Protein AF-A0A6V8PGY0-F1 (afdb_monomer)

Solvent-accessible surface area (backbone atoms only — not comparable to full-atom values): 7802 Å² total; per-residue (Å²): 138,87,86,84,76,95,79,80,18,60,85,40,70,75,57,70,67,56,50,54,54,51,29,53,53,49,22,53,57,26,58,79,64,75,50,62,47,85,40,70,41,82,42,66,38,60,91,88,43,64,30,90,61,58,49,76,42,54,68,72,73,50,57,39,81,40,27,103,46,70,44,65,13,62,49,35,51,74,35,41,62,67,65,36,33,52,44,21,45,54,51,44,75,66,51,72,74,76,83,70,77,69,72,93,73,81,91,75,97,64,83,81,72,81,74,83,82,79,80,79,85,80,136

Sequence (123 aa):
MGIGFIGTFTNENPATAAFNSANRLIAWRFHQRNIDPLSVGWIGAAGGTGLRTPRNITRIFGHMDVAAKNCPGYFFYDRLPRLVRLTVASLMGRMRSPIVFAPMGGEGWRRAGYPAYQSGIIW

pLDDT: mean 80.65, std 21.22, range [29.58, 97.75]

Radius of gyration: 18.33 Å; Cα contacts (8 Å, |Δi|>4): 117; chains: 1; bounding box: 43×29×55 Å

Secondary structure (DSSP, 8-state):
-----SS--SSSPPPHHHHHHHHHHHHHHHHTTT--TTSEEEE-SSTT---SS-EEEESS--HHHHSSS-TT-HHHHTTIIIIIIHHHHHHHHHS--------S---------PPP-------

Foldseek 3Di:
DDDADPDAPQPHEDDLVSLVVVLLVLLVVCLVVVHQQQDWDWDQPDDPFQAPGIDIDGPDAFSVVRHVDCPPHPRHRVCCVPSHSVSSNVVNVPDDRPPPPPPPDDDDPDPDPDDDPPDDDDD

Organism: NCBI:txid2754717

Mean predicted aligned error: 10.91 Å

Structure (mmCIF, N/CA/C/O backbone):
data_AF-A0A6V8PGY0-F1
#
_entry.id   AF-A0A6V8PGY0-F1
#
loop_
_atom_site.group_PDB
_atom_site.id
_atom_site.type_symbol
_atom_site.label_atom_id
_atom_site.label_alt_id
_atom_site.label_comp_id
_atom_site.label_asym_id
_atom_site.label_entity_id
_atom_site.label_seq_id
_atom_site.pdbx_PDB_ins_code
_atom_site.Cartn_x
_atom_site.Cartn_y
_atom_site.Cartn_z
_atom_site.occupancy
_atom_site.B_iso_or_equiv
_atom_site.auth_seq_id
_atom_site.auth_comp_id
_atom_site.auth_asym_id
_atom_site.auth_atom_id
_atom_site.pdbx_PDB_model_num
ATOM 1 N N . MET A 1 1 ? 1.748 7.423 -5.815 1.00 87.94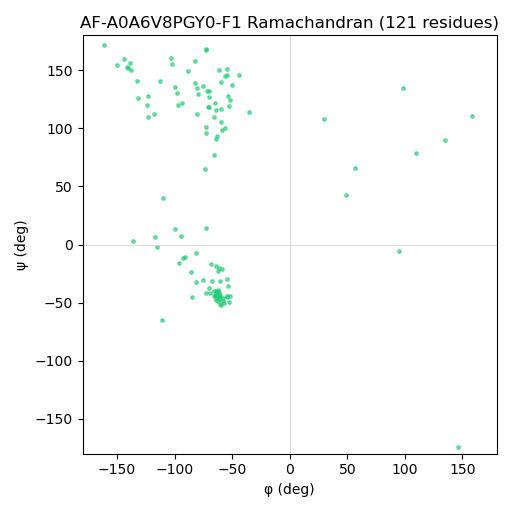 1 MET A N 1
ATOM 2 C CA . MET A 1 1 ? 0.593 7.916 -5.027 1.00 87.94 1 MET A CA 1
ATOM 3 C C . MET A 1 1 ? 0.930 7.745 -3.556 1.00 87.94 1 MET A C 1
ATOM 5 O O . MET A 1 1 ? 1.621 6.782 -3.250 1.00 87.94 1 MET A 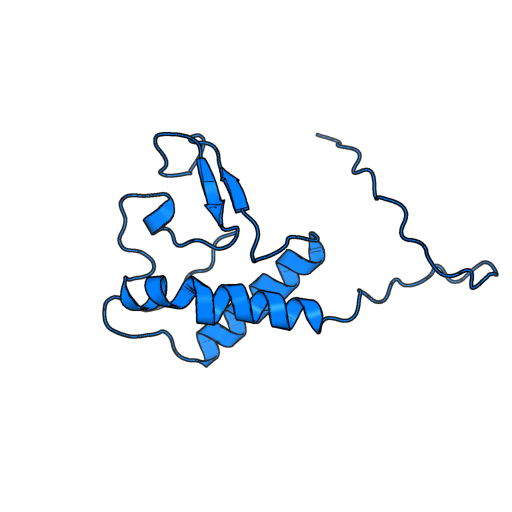O 1
ATOM 9 N N . GLY A 1 2 ? 0.483 8.647 -2.684 1.00 91.50 2 GLY A N 1
ATOM 10 C CA . GLY A 1 2 ? 0.639 8.513 -1.233 1.00 91.50 2 GLY A CA 1
ATOM 11 C C . GLY A 1 2 ? -0.720 8.317 -0.567 1.00 91.50 2 GLY A C 1
ATOM 12 O O . GLY A 1 2 ? -1.692 8.939 -0.987 1.00 91.50 2 GLY A O 1
ATOM 13 N N . ILE A 1 3 ? -0.785 7.450 0.443 1.00 94.62 3 ILE A N 1
ATOM 14 C CA . ILE A 1 3 ? -1.965 7.266 1.295 1.00 94.62 3 ILE A CA 1
ATOM 15 C C . ILE A 1 3 ? -1.515 7.490 2.733 1.00 94.62 3 ILE A C 1
ATOM 17 O O . ILE A 1 3 ? -0.623 6.795 3.217 1.00 94.62 3 ILE A O 1
ATOM 21 N N . GLY A 1 4 ? -2.117 8.476 3.394 1.00 94.00 4 GLY A N 1
ATOM 22 C CA . GLY A 1 4 ? -1.908 8.751 4.810 1.00 94.00 4 GLY A CA 1
ATOM 23 C C . GLY A 1 4 ? -3.043 8.164 5.638 1.00 94.00 4 GLY A C 1
ATOM 24 O O . GLY A 1 4 ? -4.210 8.309 5.283 1.00 94.00 4 GLY A O 1
ATOM 25 N N . PHE A 1 5 ? -2.695 7.517 6.744 1.00 95.06 5 PHE A N 1
ATOM 26 C CA . PHE A 1 5 ? -3.649 7.133 7.776 1.00 95.06 5 PHE A CA 1
ATOM 27 C C . PHE A 1 5 ? -3.581 8.191 8.876 1.00 95.06 5 PHE A C 1
ATOM 29 O O . PHE A 1 5 ? -2.489 8.543 9.319 1.00 95.06 5 PHE A O 1
ATOM 36 N N . ILE A 1 6 ? -4.731 8.719 9.292 1.00 94.94 6 ILE A N 1
ATOM 37 C CA . ILE A 1 6 ? -4.794 9.736 10.345 1.00 94.94 6 ILE A CA 1
ATOM 38 C C . ILE A 1 6 ? -4.686 9.036 11.703 1.00 94.94 6 ILE A C 1
ATOM 40 O O . ILE A 1 6 ? -5.579 8.274 12.069 1.00 94.94 6 ILE A O 1
ATOM 44 N N . GLY A 1 7 ? -3.580 9.265 12.412 1.00 93.94 7 GLY A N 1
ATOM 45 C CA . GLY A 1 7 ? -3.280 8.663 13.714 1.00 93.94 7 GLY A CA 1
ATOM 46 C C . GLY A 1 7 ? -1.784 8.403 13.918 1.00 93.94 7 GLY A C 1
ATOM 47 O O . GLY A 1 7 ? -0.962 8.762 13.072 1.00 93.94 7 GLY A O 1
ATOM 48 N N . THR A 1 8 ? -1.448 7.754 15.035 1.00 94.81 8 THR A N 1
ATOM 49 C CA . THR A 1 8 ? -0.078 7.358 15.399 1.00 94.81 8 THR A CA 1
ATOM 50 C C . THR A 1 8 ? -0.031 5.850 15.616 1.00 94.81 8 THR A C 1
ATOM 52 O O . THR A 1 8 ? -0.547 5.352 16.605 1.00 94.81 8 THR A O 1
ATOM 55 N N . PHE A 1 9 ? 0.617 5.113 14.714 1.00 95.44 9 PHE A N 1
ATOM 56 C CA . PHE A 1 9 ? 0.577 3.641 14.699 1.00 95.44 9 PHE A CA 1
ATOM 57 C C . PHE A 1 9 ? 1.911 3.006 15.101 1.00 95.44 9 PHE A C 1
ATOM 59 O O . PHE A 1 9 ? 2.391 2.045 14.496 1.00 95.44 9 PHE A O 1
ATOM 66 N N . THR A 1 10 ? 2.570 3.594 16.099 1.00 93.06 10 THR A N 1
ATOM 67 C CA . THR A 1 10 ? 3.842 3.083 16.627 1.00 93.06 10 THR A CA 1
ATOM 68 C C . THR A 1 10 ? 3.650 1.846 17.498 1.00 93.06 10 THR A C 1
ATOM 70 O O . THR A 1 10 ? 4.532 0.995 17.521 1.00 93.06 10 THR A O 1
ATOM 73 N N . ASN A 1 11 ? 2.506 1.730 18.173 1.00 94.50 11 ASN A N 1
ATOM 74 C CA . ASN A 1 11 ? 2.169 0.659 19.115 1.00 94.50 11 ASN A CA 1
ATOM 75 C C . ASN A 1 11 ? 0.740 0.107 18.939 1.00 94.50 11 ASN A C 1
ATOM 77 O O . ASN A 1 11 ? 0.327 -0.765 19.698 1.00 94.50 11 ASN A O 1
ATOM 81 N N . GLU A 1 12 ? -0.006 0.582 17.943 1.00 93.19 12 GLU A N 1
ATOM 82 C CA . GLU A 1 12 ? -1.361 0.122 17.642 1.00 93.19 12 GLU A CA 1
ATOM 83 C C . GLU A 1 12 ? -1.630 0.111 16.136 1.00 93.19 12 GLU A C 1
ATOM 85 O O . GLU A 1 12 ? -0.933 0.757 15.352 1.00 93.19 12 GLU A O 1
ATOM 90 N N . ASN A 1 13 ? -2.634 -0.660 15.718 1.00 89.94 13 ASN A N 1
ATOM 91 C CA . ASN A 1 13 ? -3.042 -0.727 14.320 1.00 89.94 13 ASN A CA 1
ATOM 92 C C . ASN A 1 13 ? -4.089 0.345 14.008 1.00 89.94 13 ASN A C 1
ATOM 94 O O . ASN A 1 13 ? -4.955 0.610 14.844 1.00 89.94 13 ASN A O 1
ATOM 98 N N . PRO A 1 14 ? -4.122 0.853 12.764 1.00 93.50 14 PRO A N 1
ATOM 99 C CA . PRO A 1 14 ? -5.297 1.543 12.267 1.00 93.50 14 PRO A CA 1
ATOM 100 C C . PRO A 1 14 ? -6.557 0.684 12.395 1.00 93.50 14 PRO A C 1
ATOM 102 O O . PRO A 1 14 ? -6.509 -0.545 12.285 1.00 93.50 14 PRO A O 1
ATOM 105 N N . ALA A 1 15 ? -7.706 1.341 12.543 1.00 95.38 15 ALA A N 1
ATOM 106 C CA . ALA A 1 15 ? -8.996 0.665 12.530 1.00 95.38 15 ALA A CA 1
ATOM 107 C C . ALA A 1 15 ? -9.175 -0.185 11.257 1.00 95.38 15 ALA A C 1
ATOM 109 O O . ALA A 1 15 ? -8.782 0.214 10.157 1.00 95.38 15 ALA A O 1
ATOM 110 N N . THR A 1 16 ? -9.859 -1.326 11.376 1.00 95.12 16 THR A N 1
ATOM 111 C 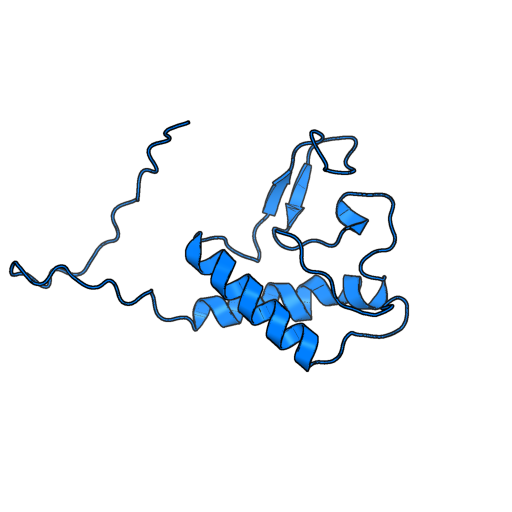CA . THR A 1 16 ? -10.149 -2.228 10.245 1.00 95.12 16 THR A CA 1
ATOM 112 C C . THR A 1 16 ? -10.823 -1.502 9.075 1.00 95.12 16 THR A C 1
ATOM 114 O O . THR A 1 16 ? -10.530 -1.781 7.913 1.00 95.12 16 THR A O 1
ATOM 117 N N . ALA A 1 17 ? -11.688 -0.524 9.363 1.00 96.25 17 ALA A N 1
ATOM 118 C CA . ALA A 1 17 ? -12.320 0.306 8.341 1.00 96.25 17 ALA A CA 1
ATOM 119 C C . ALA A 1 17 ? -11.300 1.126 7.527 1.00 96.25 17 ALA A C 1
ATOM 121 O O . ALA A 1 17 ? -11.434 1.217 6.307 1.00 96.25 17 ALA A O 1
ATOM 122 N N . ALA A 1 18 ? -10.251 1.657 8.166 1.00 96.06 18 ALA A N 1
ATOM 123 C CA . ALA A 1 18 ? -9.196 2.403 7.485 1.00 96.06 18 ALA A CA 1
ATOM 124 C C . ALA A 1 18 ? -8.397 1.497 6.535 1.00 96.06 18 ALA A C 1
ATOM 126 O O . ALA A 1 18 ? -8.195 1.851 5.373 1.00 96.06 18 ALA A O 1
ATOM 127 N N . PHE A 1 19 ? -8.029 0.290 6.986 1.00 95.19 19 PHE A N 1
ATOM 128 C CA . PHE A 1 19 ? -7.398 -0.715 6.123 1.00 95.19 19 PHE A CA 1
ATOM 129 C C . PHE A 1 19 ? -8.275 -1.064 4.921 1.00 95.19 19 PHE A C 1
ATOM 131 O O . PHE A 1 19 ? -7.804 -1.050 3.787 1.00 95.19 19 PHE A O 1
ATOM 138 N N . ASN A 1 20 ? -9.558 -1.345 5.149 1.00 96.31 20 ASN A N 1
ATOM 139 C CA . ASN A 1 20 ? -10.479 -1.731 4.083 1.00 96.31 20 ASN A CA 1
ATOM 140 C C . ASN A 1 20 ? -10.635 -0.633 3.025 1.00 96.31 20 ASN A C 1
ATOM 142 O O . ASN A 1 20 ? -10.593 -0.926 1.828 1.00 96.31 20 ASN A O 1
ATOM 146 N N . SER A 1 21 ? -10.779 0.623 3.449 1.00 97.31 21 SER A N 1
ATOM 147 C CA . SER A 1 21 ? -10.873 1.769 2.542 1.00 97.31 21 SER A CA 1
ATOM 148 C C . SER A 1 21 ? -9.588 1.961 1.737 1.00 97.31 21 SER A C 1
ATOM 150 O O . SER A 1 21 ? -9.645 2.065 0.510 1.00 97.31 21 SER A O 1
ATOM 152 N N . ALA A 1 22 ? -8.425 1.923 2.397 1.00 97.25 22 ALA A N 1
ATOM 153 C CA . ALA A 1 22 ? -7.134 2.034 1.725 1.00 97.25 22 ALA A CA 1
ATOM 154 C C . ALA A 1 22 ? -6.919 0.896 0.716 1.00 97.25 22 ALA A C 1
ATOM 156 O O . ALA A 1 22 ? -6.574 1.148 -0.435 1.00 97.25 22 ALA A O 1
ATOM 157 N N . ASN A 1 23 ? -7.198 -0.350 1.102 1.00 97.75 23 ASN A N 1
ATOM 158 C CA . ASN A 1 23 ? -7.023 -1.520 0.243 1.00 97.75 23 ASN A CA 1
ATOM 159 C C . ASN A 1 23 ? -7.898 -1.456 -1.013 1.00 97.75 23 ASN A C 1
ATOM 161 O O . ASN A 1 23 ? -7.424 -1.776 -2.101 1.00 97.75 23 ASN A O 1
ATOM 165 N N . ARG A 1 24 ? -9.153 -1.008 -0.890 1.00 97.38 24 ARG A N 1
ATOM 166 C CA . ARG A 1 24 ? -10.048 -0.809 -2.042 1.00 97.38 24 ARG A CA 1
ATOM 167 C C . ARG A 1 24 ? -9.526 0.274 -2.984 1.00 97.38 24 ARG A C 1
ATOM 169 O O . ARG A 1 24 ? -9.522 0.064 -4.195 1.00 97.38 24 ARG A O 1
ATOM 176 N N . LEU A 1 25 ? -9.045 1.393 -2.440 1.00 97.06 25 LEU A N 1
ATOM 177 C CA . LEU A 1 25 ? -8.483 2.489 -3.232 1.00 97.06 25 LEU A CA 1
ATOM 178 C C . LEU A 1 25 ? -7.210 2.061 -3.979 1.00 97.06 25 LEU A C 1
ATOM 180 O O . LEU A 1 25 ? -7.076 2.321 -5.176 1.00 97.06 25 LEU A O 1
ATOM 184 N N . ILE A 1 26 ? -6.295 1.372 -3.289 1.00 97.62 26 ILE A N 1
ATOM 185 C CA . ILE A 1 26 ? -5.063 0.847 -3.889 1.00 97.62 26 ILE A CA 1
ATOM 186 C C . ILE A 1 26 ? -5.410 -0.165 -4.978 1.00 97.62 26 ILE A C 1
ATOM 188 O O . ILE A 1 26 ? -4.905 -0.039 -6.091 1.00 97.62 26 ILE A O 1
ATOM 192 N N . ALA A 1 27 ? -6.294 -1.126 -4.688 1.00 97.31 27 ALA A N 1
ATOM 193 C CA . ALA A 1 27 ? -6.706 -2.145 -5.647 1.00 97.31 27 ALA A CA 1
ATOM 194 C C . ALA A 1 27 ? -7.285 -1.510 -6.912 1.00 97.31 27 ALA A C 1
ATOM 196 O O . ALA A 1 27 ? -6.813 -1.819 -8.004 1.00 97.31 27 ALA A O 1
ATOM 197 N N . TRP A 1 28 ? -8.230 -0.572 -6.777 1.00 95.44 28 TRP A N 1
ATOM 198 C CA . TRP A 1 28 ? -8.790 0.164 -7.913 1.00 95.44 28 TRP A CA 1
ATOM 199 C C . TRP A 1 28 ? -7.692 0.806 -8.767 1.00 95.44 28 TRP A C 1
ATOM 201 O O . TRP A 1 28 ? -7.652 0.609 -9.984 1.00 95.44 28 TRP A O 1
ATOM 211 N N . ARG A 1 29 ? -6.752 1.523 -8.140 1.00 95.31 29 ARG A N 1
ATOM 212 C CA . ARG A 1 29 ? -5.703 2.229 -8.878 1.00 95.31 29 ARG A CA 1
ATOM 213 C C . ARG A 1 29 ? -4.686 1.287 -9.523 1.00 95.31 29 ARG A C 1
ATOM 215 O O . ARG A 1 29 ? -4.217 1.570 -10.624 1.00 95.31 29 ARG A O 1
ATOM 222 N N . PHE A 1 30 ? -4.336 0.193 -8.854 1.00 95.75 30 PHE A N 1
ATOM 223 C CA . PHE A 1 30 ? -3.409 -0.812 -9.375 1.00 95.75 30 PHE A CA 1
ATOM 224 C C . PHE A 1 30 ? -4.041 -1.571 -10.542 1.00 95.75 30 PHE A C 1
ATOM 226 O O . PHE A 1 30 ? -3.398 -1.731 -11.576 1.00 95.75 30 PHE A O 1
ATOM 233 N N . HIS A 1 31 ? -5.321 -1.933 -10.431 1.00 94.12 31 HIS A N 1
ATOM 234 C CA . HIS A 1 31 ? -6.085 -2.563 -11.505 1.00 94.12 31 HIS A CA 1
ATOM 235 C C . HIS A 1 31 ? -6.184 -1.672 -12.750 1.00 94.12 31 HIS A C 1
ATOM 237 O O . HIS A 1 31 ? -5.914 -2.139 -13.851 1.00 94.12 31 HIS A O 1
ATOM 243 N N . GLN A 1 32 ? -6.437 -0.366 -12.594 1.00 93.31 32 GLN A N 1
ATOM 244 C CA . GLN A 1 32 ? -6.426 0.592 -13.716 1.00 93.31 32 GLN A CA 1
ATOM 245 C C . GLN A 1 32 ? -5.091 0.671 -14.477 1.00 93.31 32 GLN A C 1
ATOM 247 O O . GLN A 1 32 ? -5.045 1.195 -15.590 1.00 93.31 32 GLN A O 1
ATOM 252 N N . ARG A 1 33 ? -3.990 0.243 -13.856 1.00 92.94 33 ARG A N 1
ATOM 253 C CA . ARG A 1 33 ? -2.632 0.322 -14.408 1.00 92.94 33 ARG A CA 1
ATOM 254 C C . ARG A 1 33 ? -2.001 -1.053 -14.625 1.00 92.94 33 ARG A C 1
ATOM 256 O O . ARG A 1 33 ? -0.824 -1.109 -14.960 1.00 92.94 33 ARG A O 1
ATOM 263 N N . ASN A 1 34 ? -2.762 -2.130 -14.424 1.00 92.44 34 ASN A N 1
ATOM 264 C CA . ASN A 1 34 ? -2.279 -3.508 -14.466 1.00 92.44 34 ASN A CA 1
ATOM 265 C C . ASN A 1 34 ? -0.997 -3.731 -13.628 1.00 92.44 34 ASN A C 1
ATOM 267 O O . ASN A 1 34 ? -0.040 -4.358 -14.076 1.00 92.44 34 ASN A O 1
ATOM 271 N N . ILE A 1 35 ? -0.946 -3.153 -12.422 1.00 94.56 35 ILE A N 1
ATOM 272 C CA . ILE A 1 35 ? 0.200 -3.279 -11.510 1.00 94.56 35 ILE A CA 1
ATOM 273 C C . ILE A 1 35 ? -0.042 -4.448 -10.558 1.00 94.56 35 ILE A C 1
ATOM 275 O O . ILE A 1 35 ? -0.991 -4.411 -9.780 1.00 94.56 35 ILE A O 1
ATOM 279 N N . ASP A 1 36 ? 0.858 -5.431 -10.549 1.00 95.25 36 ASP A N 1
ATOM 280 C CA . ASP A 1 36 ? 0.857 -6.490 -9.537 1.00 95.25 36 ASP A CA 1
ATOM 281 C C . ASP A 1 36 ? 1.298 -5.924 -8.166 1.00 95.25 36 ASP A C 1
ATOM 283 O O . ASP A 1 36 ? 2.435 -5.449 -8.037 1.00 95.25 36 ASP A O 1
ATOM 287 N N . PRO A 1 37 ? 0.438 -5.966 -7.128 1.00 95.94 37 PRO A N 1
ATOM 288 C CA . PRO A 1 37 ? 0.757 -5.467 -5.791 1.00 95.94 37 PRO A CA 1
ATOM 289 C C . PRO A 1 37 ? 1.823 -6.275 -5.041 1.00 95.94 37 PRO A C 1
ATOM 291 O O . PRO A 1 37 ? 2.372 -5.766 -4.060 1.00 95.94 37 PRO A O 1
ATOM 294 N N . LEU A 1 38 ? 2.118 -7.501 -5.478 1.00 96.75 38 LEU A N 1
ATOM 295 C CA . LEU A 1 38 ? 3.148 -8.364 -4.896 1.00 96.75 38 LEU A CA 1
ATOM 296 C C . LEU A 1 38 ? 4.503 -8.217 -5.598 1.00 96.75 38 LEU A C 1
ATOM 298 O O . LEU A 1 38 ? 5.520 -8.662 -5.069 1.00 96.75 38 LEU A O 1
ATOM 302 N N . SER A 1 39 ? 4.530 -7.552 -6.754 1.00 96.25 39 SER A N 1
ATOM 303 C CA . SER A 1 39 ? 5.757 -7.307 -7.501 1.00 96.25 39 SER A CA 1
ATOM 304 C C . SER A 1 39 ? 6.663 -6.260 -6.842 1.00 96.25 39 SER A C 1
ATOM 306 O O . SER A 1 39 ? 6.281 -5.495 -5.943 1.00 96.25 39 SER A O 1
ATOM 308 N N . VAL A 1 40 ? 7.892 -6.195 -7.351 1.00 95.50 40 VAL A N 1
ATOM 309 C CA . VAL A 1 40 ? 8.841 -5.115 -7.077 1.00 95.50 40 VAL A CA 1
ATOM 310 C C . VAL A 1 40 ? 8.919 -4.151 -8.262 1.00 95.50 40 VAL A C 1
ATOM 312 O O . VAL A 1 40 ? 8.489 -4.439 -9.382 1.00 95.50 40 VAL A O 1
ATOM 315 N N . GLY A 1 41 ? 9.404 -2.945 -8.010 1.00 91.69 41 GLY A N 1
ATOM 316 C CA . GLY A 1 41 ? 9.673 -1.938 -9.024 1.00 91.69 41 GLY A CA 1
ATOM 317 C C . GLY A 1 41 ? 10.946 -1.178 -8.700 1.00 91.69 41 GLY A C 1
ATOM 318 O O . GLY A 1 41 ? 11.327 -1.054 -7.535 1.00 91.69 41 GLY A O 1
ATOM 319 N N . TRP A 1 42 ? 11.582 -0.666 -9.747 1.00 90.56 42 TRP A N 1
ATOM 320 C CA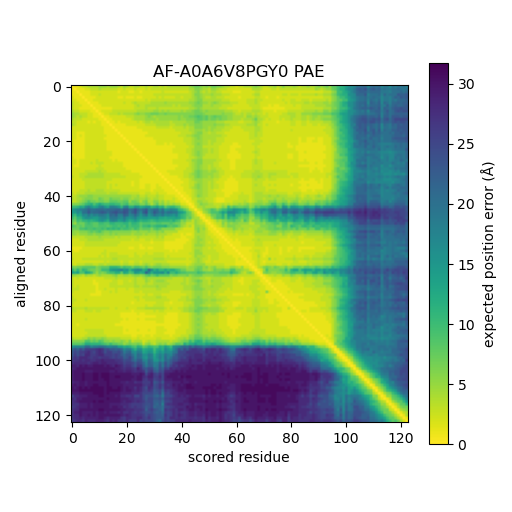 . TRP A 1 42 ? 12.725 0.222 -9.619 1.00 90.56 42 TRP A CA 1
ATOM 321 C C . TRP A 1 42 ? 12.276 1.593 -9.115 1.00 90.56 42 TRP A C 1
ATOM 323 O O . TRP A 1 42 ? 11.322 2.170 -9.642 1.00 90.56 42 TRP A O 1
ATOM 333 N N . ILE A 1 43 ? 12.970 2.121 -8.110 1.00 86.88 43 ILE A N 1
ATOM 334 C CA . ILE A 1 43 ? 12.807 3.493 -7.636 1.00 86.88 43 ILE A CA 1
ATOM 335 C C . ILE A 1 43 ? 14.157 4.214 -7.711 1.00 86.88 43 ILE A C 1
ATOM 337 O O . ILE A 1 43 ? 15.178 3.711 -7.237 1.00 86.88 43 ILE A O 1
ATOM 341 N N . GLY A 1 44 ? 14.164 5.379 -8.362 1.00 84.94 44 GLY A N 1
ATOM 342 C CA . GLY A 1 44 ? 15.342 6.241 -8.461 1.00 84.94 44 GLY A CA 1
ATOM 343 C C . GLY A 1 44 ? 15.655 6.952 -7.142 1.00 84.94 44 GLY A C 1
ATOM 344 O O . GLY A 1 44 ? 14.828 6.976 -6.238 1.00 84.94 44 GLY A O 1
ATOM 345 N N . ALA A 1 45 ? 16.842 7.555 -7.054 1.00 78.06 45 ALA A N 1
ATOM 346 C CA . ALA A 1 45 ? 17.266 8.392 -5.922 1.00 78.06 45 ALA A CA 1
ATOM 347 C C . ALA A 1 45 ? 17.006 9.899 -6.137 1.00 78.06 45 ALA A C 1
ATOM 349 O O . ALA A 1 45 ? 17.472 10.731 -5.364 1.00 78.06 45 A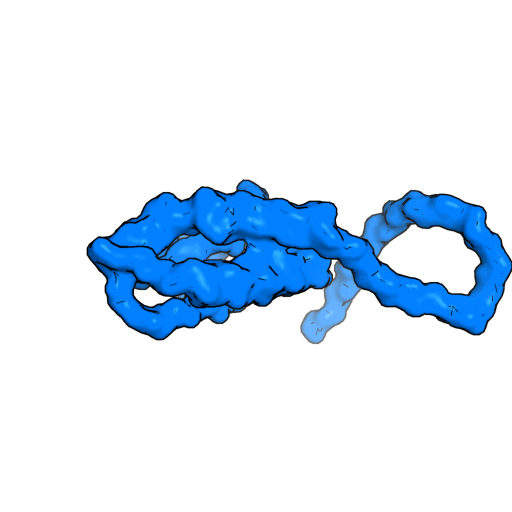LA A O 1
ATOM 350 N N . ALA A 1 46 ? 16.304 10.273 -7.209 1.00 63.69 46 ALA A N 1
ATOM 351 C CA . ALA A 1 46 ? 16.082 11.665 -7.593 1.00 63.69 46 ALA A CA 1
ATOM 352 C C . ALA A 1 46 ? 14.677 12.162 -7.209 1.00 63.69 46 ALA A C 1
ATOM 354 O O . ALA A 1 46 ? 13.733 11.381 -7.115 1.00 63.69 46 ALA A O 1
ATOM 355 N N . GLY A 1 47 ? 14.539 13.485 -7.046 1.00 53.22 47 GLY A N 1
ATOM 356 C CA . GLY A 1 47 ? 13.259 14.204 -7.108 1.00 53.22 47 GLY A CA 1
ATOM 357 C C . GLY A 1 47 ? 12.171 13.724 -6.142 1.00 53.22 47 GLY A C 1
ATOM 358 O O . GLY A 1 47 ? 11.132 13.239 -6.577 1.00 53.22 47 GLY A O 1
ATOM 359 N N . GLY A 1 48 ? 12.383 13.883 -4.831 1.00 63.19 48 GLY A N 1
ATOM 360 C CA . GLY A 1 48 ? 11.342 13.667 -3.810 1.00 63.19 48 GLY A CA 1
ATOM 361 C C . GLY A 1 48 ? 11.318 12.275 -3.170 1.00 63.19 48 GLY A C 1
ATOM 362 O O . GLY A 1 48 ? 10.596 12.065 -2.198 1.00 63.19 48 GLY A O 1
ATOM 363 N N . THR A 1 49 ? 12.139 11.336 -3.643 1.00 67.19 49 THR A N 1
ATOM 364 C CA . THR A 1 49 ? 12.455 10.109 -2.899 1.00 67.19 49 THR A CA 1
ATOM 365 C C . THR A 1 49 ? 13.516 10.434 -1.846 1.00 67.19 49 THR A C 1
ATOM 367 O O . THR A 1 49 ? 14.554 10.984 -2.199 1.00 67.19 49 THR A O 1
ATOM 370 N N . GLY A 1 50 ? 13.334 10.073 -0.573 1.00 72.69 50 GLY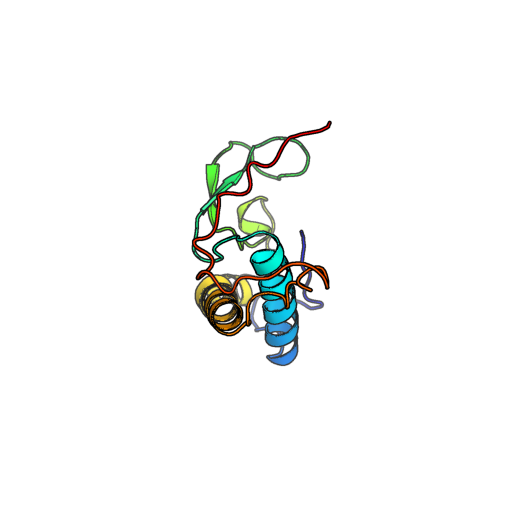 A N 1
ATOM 371 C CA . GLY A 1 50 ? 14.382 10.243 0.455 1.00 72.69 50 GLY A CA 1
ATOM 372 C C . GLY A 1 50 ? 15.562 9.259 0.322 1.00 72.69 50 GLY A C 1
ATOM 373 O O . GLY A 1 50 ? 16.330 9.075 1.270 1.00 72.69 50 GLY A O 1
ATOM 374 N N . LEU A 1 51 ? 15.672 8.584 -0.826 1.00 83.00 51 LEU A N 1
ATOM 375 C CA . LEU A 1 51 ? 16.668 7.567 -1.123 1.00 83.00 51 LEU A CA 1
ATOM 376 C C . LEU A 1 51 ? 17.990 8.216 -1.524 1.00 83.00 51 LEU A C 1
ATOM 378 O O . LEU A 1 51 ? 18.022 9.104 -2.367 1.00 83.00 51 LEU A O 1
ATOM 382 N N . ARG A 1 52 ? 19.095 7.715 -0.961 1.00 81.06 52 ARG A N 1
ATOM 383 C CA . ARG A 1 52 ? 20.457 8.100 -1.375 1.00 81.06 52 ARG A CA 1
ATOM 384 C C . ARG A 1 52 ? 20.916 7.354 -2.624 1.00 81.06 52 ARG A C 1
ATOM 386 O O . ARG A 1 52 ? 21.678 7.894 -3.415 1.00 81.06 52 ARG A O 1
ATOM 393 N N . THR A 1 53 ? 20.461 6.114 -2.784 1.00 85.44 53 THR A N 1
ATOM 394 C CA . THR A 1 53 ? 20.803 5.242 -3.906 1.00 85.44 53 THR A CA 1
ATOM 395 C C . THR A 1 53 ? 19.538 4.605 -4.485 1.00 85.44 53 THR A C 1
ATOM 397 O O . THR A 1 53 ? 18.626 4.254 -3.726 1.00 85.44 53 THR A O 1
ATOM 400 N N . PRO A 1 54 ? 19.446 4.471 -5.820 1.00 87.88 54 PRO A N 1
ATOM 401 C CA . PRO A 1 54 ? 18.350 3.754 -6.458 1.00 87.88 54 PRO A CA 1
ATOM 402 C C . PRO A 1 54 ? 18.320 2.282 -6.038 1.00 87.88 54 PRO A C 1
ATOM 404 O O . PRO A 1 54 ? 19.369 1.693 -5.773 1.00 87.88 54 PRO A O 1
ATOM 407 N N . ARG A 1 55 ? 17.133 1.670 -6.004 1.00 91.62 55 ARG A N 1
ATOM 408 C CA . ARG A 1 55 ? 16.984 0.238 -5.696 1.00 91.62 55 ARG A CA 1
ATOM 409 C C . ARG A 1 55 ? 15.641 -0.321 -6.153 1.00 91.62 55 ARG A C 1
ATOM 411 O O . ARG A 1 55 ? 14.734 0.424 -6.514 1.00 91.62 55 ARG A O 1
ATOM 418 N N . ASN A 1 56 ? 15.491 -1.641 -6.065 1.00 93.44 56 ASN A N 1
ATOM 419 C CA . ASN A 1 56 ? 14.185 -2.285 -6.165 1.00 93.44 56 ASN A CA 1
ATOM 420 C C . ASN A 1 56 ? 13.448 -2.233 -4.823 1.00 93.44 56 ASN A C 1
ATOM 422 O O . ASN A 1 56 ? 14.032 -2.443 -3.759 1.00 93.44 56 ASN A O 1
ATOM 426 N N . ILE A 1 57 ? 12.148 -1.972 -4.886 1.00 93.12 57 ILE A N 1
ATOM 427 C CA . ILE A 1 57 ? 11.253 -1.935 -3.731 1.00 93.12 57 ILE A CA 1
ATOM 428 C C . ILE A 1 57 ? 9.909 -2.563 -4.095 1.00 93.12 57 ILE A C 1
ATOM 430 O O . ILE A 1 57 ? 9.490 -2.540 -5.250 1.00 93.12 57 ILE A O 1
ATOM 434 N N . THR A 1 58 ? 9.208 -3.125 -3.116 1.00 95.62 58 THR A N 1
ATOM 435 C CA . THR A 1 58 ? 7.817 -3.570 -3.286 1.00 95.62 58 THR A CA 1
ATOM 436 C C . THR A 1 58 ? 6.928 -2.423 -3.758 1.00 95.62 58 THR A C 1
ATOM 438 O O . THR A 1 58 ? 7.096 -1.303 -3.283 1.00 95.62 58 THR A O 1
ATOM 441 N N . ARG A 1 59 ? 5.926 -2.684 -4.609 1.00 94.94 59 ARG A N 1
ATOM 442 C CA . ARG A 1 59 ? 5.030 -1.625 -5.132 1.00 94.94 59 ARG A CA 1
ATOM 443 C C . ARG A 1 59 ? 4.209 -0.892 -4.066 1.00 94.94 59 ARG A C 1
ATOM 445 O O . ARG A 1 59 ? 3.779 0.234 -4.303 1.00 94.94 59 ARG A O 1
ATOM 452 N N . ILE A 1 60 ? 3.994 -1.519 -2.912 1.00 95.75 60 ILE A N 1
ATOM 453 C CA . ILE A 1 60 ? 3.339 -0.928 -1.742 1.00 95.75 60 ILE A CA 1
ATOM 454 C C . ILE A 1 60 ? 4.356 -0.923 -0.603 1.00 95.75 60 ILE A C 1
ATOM 456 O O . ILE A 1 60 ? 4.745 -1.988 -0.115 1.00 95.75 60 ILE A O 1
ATOM 460 N N . PHE A 1 61 ? 4.787 0.264 -0.196 1.00 93.81 61 PHE A N 1
ATOM 461 C CA . PHE A 1 61 ? 5.874 0.476 0.756 1.00 93.81 61 PHE A CA 1
ATOM 462 C C . PHE A 1 61 ? 5.529 1.600 1.741 1.00 93.81 61 PHE A C 1
ATOM 464 O O . PHE A 1 61 ? 4.677 2.445 1.457 1.00 93.81 61 PHE A O 1
ATOM 471 N N . GLY A 1 62 ? 6.157 1.581 2.913 1.00 93.31 62 GLY A N 1
ATOM 472 C CA . GLY A 1 62 ? 6.038 2.637 3.914 1.00 93.31 62 GLY A CA 1
ATOM 473 C C . GLY A 1 62 ? 6.976 3.802 3.605 1.00 93.31 62 GLY A C 1
ATOM 474 O O . GLY A 1 62 ? 7.993 3.634 2.939 1.00 93.31 62 GLY A O 1
ATOM 475 N N . HIS A 1 63 ? 6.690 4.998 4.125 1.00 91.38 63 HIS A N 1
ATOM 476 C CA . HIS A 1 63 ? 7.597 6.139 3.935 1.00 91.38 63 HIS A CA 1
ATOM 477 C C . HIS A 1 63 ? 8.993 5.862 4.534 1.00 91.38 63 HIS A C 1
ATOM 479 O O . HIS A 1 63 ? 9.997 6.282 3.965 1.00 91.38 63 HIS A O 1
ATOM 485 N N . MET A 1 64 ? 9.051 5.071 5.610 1.00 90.12 64 MET A N 1
ATOM 486 C CA . MET A 1 64 ? 10.266 4.536 6.233 1.00 90.12 64 MET A CA 1
ATOM 487 C C . MET A 1 64 ? 11.169 3.766 5.261 1.00 90.12 64 MET A C 1
ATOM 489 O O . MET A 1 64 ? 12.386 3.786 5.414 1.00 90.12 64 MET A O 1
ATOM 493 N N . ASP A 1 65 ? 10.615 3.127 4.227 1.00 90.94 65 ASP A N 1
ATOM 494 C CA . ASP A 1 65 ? 11.436 2.403 3.257 1.00 90.94 65 ASP A CA 1
ATOM 495 C C . ASP A 1 65 ? 12.300 3.348 2.421 1.00 90.94 65 ASP A C 1
ATOM 497 O O . ASP A 1 65 ? 13.387 2.982 1.971 1.00 90.94 65 ASP A O 1
ATOM 501 N N . VAL A 1 66 ? 11.812 4.562 2.180 1.00 88.06 66 VAL A N 1
ATOM 502 C CA . VAL A 1 66 ? 12.428 5.505 1.246 1.00 88.06 66 VAL A CA 1
ATOM 503 C C . VAL A 1 66 ? 12.964 6.753 1.924 1.00 88.06 66 VAL A C 1
ATOM 505 O O . VAL A 1 66 ? 13.526 7.583 1.232 1.00 88.06 66 VAL A O 1
ATOM 508 N N . ALA A 1 67 ? 12.810 6.910 3.237 1.00 83.00 67 ALA A N 1
ATOM 509 C CA . ALA A 1 67 ? 13.308 8.052 3.994 1.00 83.00 67 ALA A CA 1
ATOM 510 C C . ALA A 1 67 ? 13.643 7.643 5.434 1.00 83.00 67 ALA A C 1
ATOM 512 O O . ALA A 1 67 ? 13.035 6.733 5.987 1.00 83.00 67 ALA A O 1
ATOM 513 N N . ALA A 1 68 ? 14.553 8.374 6.086 1.00 75.62 68 ALA A N 1
ATOM 514 C CA . ALA A 1 68 ? 14.861 8.202 7.509 1.00 75.62 68 ALA A CA 1
ATOM 515 C C . ALA A 1 68 ? 13.729 8.766 8.399 1.00 75.62 68 ALA A C 1
ATOM 517 O O . ALA A 1 68 ? 13.889 9.786 9.073 1.00 75.62 68 ALA A O 1
ATOM 518 N N . LYS A 1 69 ? 12.539 8.158 8.330 1.00 79.50 69 LYS A N 1
ATOM 519 C CA . LYS A 1 69 ? 11.313 8.578 9.024 1.00 79.50 69 LYS A CA 1
ATOM 520 C C . LYS A 1 69 ? 10.589 7.363 9.599 1.00 79.50 69 LYS A C 1
ATOM 522 O O . LYS A 1 69 ? 10.609 6.297 9.006 1.00 79.50 69 LYS A O 1
ATOM 527 N N . ASN A 1 70 ? 9.874 7.555 10.708 1.00 87.56 70 ASN A N 1
ATOM 528 C CA . ASN A 1 70 ? 9.131 6.475 11.366 1.00 87.56 70 ASN A CA 1
ATOM 529 C C . ASN A 1 70 ? 7.759 6.169 10.725 1.00 87.56 70 ASN A C 1
ATOM 531 O O . ASN A 1 70 ? 7.087 5.232 11.124 1.00 87.56 70 ASN A O 1
ATOM 535 N N . CYS A 1 71 ? 7.293 6.960 9.754 1.00 89.12 71 CYS A N 1
ATOM 536 C CA . CYS A 1 71 ? 5.989 6.758 9.111 1.00 89.12 71 CYS A CA 1
ATOM 537 C C . CYS A 1 71 ? 6.013 5.489 8.232 1.00 89.12 71 CYS A C 1
ATOM 539 O O . CYS A 1 71 ? 6.890 5.379 7.373 1.00 89.12 71 CYS A O 1
ATOM 541 N N . PRO A 1 72 ? 5.075 4.538 8.393 1.00 93.31 72 PRO A N 1
ATOM 542 C CA . PRO A 1 72 ? 3.727 4.716 8.945 1.00 93.31 72 PRO A CA 1
ATOM 543 C C . PRO A 1 72 ? 3.539 4.304 10.419 1.00 93.31 72 PRO A C 1
ATOM 545 O O . PRO A 1 72 ? 2.407 4.215 10.880 1.00 93.31 72 PRO A O 1
ATOM 548 N N . GLY A 1 73 ? 4.625 4.090 11.158 1.00 94.50 73 GLY A N 1
ATOM 549 C CA . GLY A 1 73 ? 4.663 3.518 12.503 1.00 94.50 73 GLY A CA 1
ATOM 550 C C . GLY A 1 73 ? 5.000 2.030 12.433 1.00 94.50 73 GLY A C 1
ATOM 551 O O . GLY A 1 73 ? 4.455 1.327 11.585 1.00 94.50 73 GLY A O 1
ATOM 552 N N . TYR A 1 74 ? 5.914 1.551 13.285 1.00 92.75 74 TYR A N 1
ATOM 553 C CA . TYR A 1 74 ? 6.429 0.172 13.230 1.00 92.75 74 TYR A CA 1
ATOM 554 C C . TYR A 1 74 ? 5.321 -0.886 13.277 1.00 92.75 74 TYR A C 1
ATOM 556 O O . TYR A 1 74 ? 5.304 -1.797 12.454 1.00 92.75 74 TYR A O 1
ATOM 564 N N . PHE A 1 75 ? 4.339 -0.717 14.168 1.00 92.94 75 PHE A N 1
ATOM 565 C CA . PHE A 1 75 ? 3.262 -1.691 14.324 1.00 92.94 75 PHE A CA 1
ATOM 566 C C . PHE A 1 75 ? 2.402 -1.826 13.060 1.00 92.94 75 PHE A C 1
ATOM 568 O O . PHE A 1 75 ? 2.061 -2.939 12.659 1.00 92.94 75 PHE A O 1
ATOM 575 N N . PHE A 1 76 ? 2.092 -0.712 12.387 1.00 93.88 76 PHE A N 1
ATOM 576 C CA . PHE A 1 76 ? 1.413 -0.750 11.090 1.00 93.88 76 PHE A CA 1
ATOM 577 C C . PHE A 1 76 ? 2.352 -1.243 9.975 1.00 93.88 76 PHE A C 1
ATOM 579 O O . PHE A 1 76 ? 1.948 -2.059 9.142 1.00 93.88 76 PHE A O 1
ATOM 586 N N . TYR A 1 77 ? 3.610 -0.809 9.958 1.00 95.00 77 TYR A N 1
ATOM 587 C CA . TYR A 1 77 ? 4.583 -1.208 8.942 1.00 95.00 77 TYR A CA 1
ATOM 588 C C . TYR A 1 77 ? 4.707 -2.738 8.826 1.00 95.00 77 TYR A C 1
ATOM 590 O O . TYR A 1 77 ? 4.583 -3.283 7.725 1.00 95.00 77 TYR A O 1
ATOM 598 N N . ASP A 1 78 ? 4.788 -3.440 9.958 1.00 95.06 78 ASP A N 1
ATOM 599 C CA . ASP A 1 78 ? 4.861 -4.908 10.022 1.00 95.06 78 ASP A CA 1
ATOM 600 C C . ASP A 1 78 ? 3.629 -5.609 9.427 1.00 95.06 78 ASP A C 1
ATOM 602 O O . ASP A 1 78 ? 3.665 -6.780 9.038 1.00 95.06 78 ASP A O 1
ATOM 606 N N . ARG A 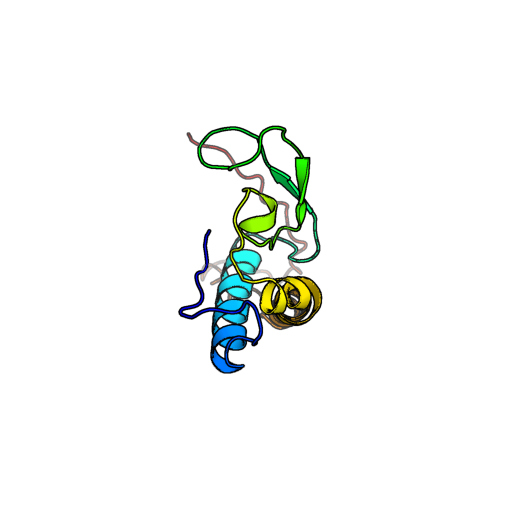1 79 ? 2.503 -4.896 9.319 1.00 94.56 79 ARG A N 1
ATOM 607 C CA . ARG A 1 79 ? 1.257 -5.409 8.746 1.00 94.56 79 ARG A CA 1
ATOM 608 C C . ARG A 1 79 ? 1.118 -5.161 7.252 1.00 94.56 79 ARG A C 1
ATOM 610 O O . ARG A 1 79 ? 0.236 -5.780 6.651 1.00 94.56 79 ARG A O 1
ATOM 617 N N . LEU A 1 80 ? 1.966 -4.340 6.628 1.00 94.94 80 LEU A N 1
ATOM 618 C CA . LEU A 1 80 ? 1.893 -4.062 5.187 1.00 94.94 80 LEU A CA 1
ATOM 619 C C . LEU A 1 80 ? 1.848 -5.335 4.321 1.00 94.94 80 LEU A C 1
ATOM 621 O O . LEU A 1 80 ? 0.993 -5.388 3.430 1.00 94.94 80 LEU A O 1
ATOM 625 N N . PRO A 1 81 ? 2.665 -6.385 4.562 1.00 96.00 81 PRO A N 1
ATOM 626 C CA . PRO A 1 81 ? 2.603 -7.597 3.751 1.00 96.00 81 PRO A CA 1
ATOM 627 C C . PRO A 1 81 ? 1.231 -8.278 3.812 1.00 96.00 81 PRO A C 1
ATOM 629 O O . PRO A 1 81 ? 0.624 -8.552 2.778 1.00 96.00 81 PRO A O 1
ATOM 632 N N . ARG A 1 82 ? 0.712 -8.518 5.023 1.00 93.38 82 ARG A N 1
ATOM 633 C CA . ARG A 1 82 ? -0.496 -9.331 5.214 1.00 93.38 82 ARG A CA 1
ATOM 634 C C . ARG A 1 82 ? -1.789 -8.539 5.054 1.00 93.38 82 ARG A C 1
ATOM 636 O O . ARG A 1 82 ? -2.711 -9.027 4.413 1.00 93.38 82 ARG A O 1
ATOM 643 N N . LEU A 1 83 ? -1.873 -7.350 5.648 1.00 93.88 83 LEU A N 1
ATOM 644 C CA . LEU A 1 83 ? -3.115 -6.576 5.688 1.00 93.88 83 LEU A CA 1
ATOM 645 C C . LEU A 1 83 ? -3.313 -5.703 4.454 1.00 93.88 83 LEU A C 1
ATOM 647 O O . LEU A 1 83 ? -4.463 -5.405 4.135 1.00 93.88 83 LEU A O 1
ATOM 651 N N . VAL A 1 84 ? -2.241 -5.334 3.745 1.00 96.50 84 VAL A N 1
ATOM 652 C CA . VAL A 1 84 ? -2.329 -4.475 2.556 1.00 96.50 84 VAL A CA 1
ATOM 653 C C . VAL A 1 84 ? -1.995 -5.250 1.285 1.00 96.50 84 VAL A C 1
ATOM 655 O O . VAL A 1 84 ? -2.886 -5.456 0.468 1.00 96.50 84 VAL A O 1
ATOM 658 N N . ARG A 1 85 ? -0.761 -5.742 1.110 1.00 97.69 85 ARG A N 1
ATOM 659 C CA . ARG A 1 85 ? -0.315 -6.346 -0.166 1.00 97.69 85 ARG A CA 1
ATOM 660 C C . ARG A 1 85 ? -1.164 -7.554 -0.579 1.00 97.69 85 ARG A C 1
ATOM 662 O O . ARG A 1 85 ? -1.708 -7.565 -1.682 1.00 97.69 85 ARG A O 1
ATOM 669 N N . LEU A 1 86 ? -1.344 -8.527 0.319 1.00 97.62 86 LEU A N 1
ATOM 670 C CA . LEU A 1 86 ? -2.173 -9.709 0.043 1.00 97.62 86 LEU A CA 1
ATOM 671 C C . LEU A 1 86 ? -3.657 -9.358 -0.144 1.00 97.62 86 LEU A C 1
ATOM 673 O O . LEU A 1 86 ? -4.313 -9.896 -1.037 1.00 97.62 86 LEU A O 1
ATOM 677 N N . THR A 1 87 ? -4.193 -8.436 0.659 1.00 97.50 87 THR A N 1
ATOM 678 C CA . THR A 1 87 ? -5.594 -8.010 0.534 1.00 97.50 87 THR A CA 1
ATOM 679 C C . THR A 1 87 ? -5.847 -7.308 -0.795 1.00 97.50 87 THR A C 1
ATOM 681 O O . THR A 1 87 ? -6.841 -7.595 -1.455 1.00 97.50 87 THR A O 1
ATOM 684 N N . VAL A 1 88 ? -4.942 -6.425 -1.224 1.00 97.69 88 VAL A N 1
ATOM 685 C CA . VAL A 1 88 ? -5.019 -5.745 -2.523 1.00 97.69 88 VAL A CA 1
ATOM 686 C C . VAL A 1 88 ? -4.969 -6.762 -3.662 1.00 97.69 88 VAL A C 1
ATOM 688 O O . VAL A 1 88 ? -5.817 -6.692 -4.548 1.00 97.69 88 VAL A O 1
ATOM 691 N N . ALA A 1 89 ? -4.060 -7.742 -3.614 1.00 96.75 89 ALA A N 1
ATOM 692 C CA . ALA A 1 89 ? -3.992 -8.812 -4.614 1.00 96.75 89 ALA A CA 1
ATOM 693 C C . ALA A 1 89 ? -5.317 -9.592 -4.711 1.00 96.75 89 ALA A C 1
ATOM 695 O O . ALA A 1 89 ? -5.858 -9.789 -5.798 1.00 96.75 89 ALA A O 1
ATOM 696 N N . SER A 1 90 ? -5.888 -9.962 -3.561 1.00 96.44 90 SER A N 1
ATOM 697 C CA . SER A 1 90 ? -7.179 -10.654 -3.479 1.00 96.44 90 SER A CA 1
ATOM 698 C C . SER A 1 90 ? -8.336 -9.809 -4.026 1.00 96.44 90 SER A C 1
ATOM 700 O O . SER A 1 90 ? -9.169 -10.309 -4.781 1.00 96.44 90 SER A O 1
ATOM 702 N N . LEU A 1 91 ? -8.382 -8.513 -3.699 1.00 96.25 91 LEU A N 1
ATOM 703 C CA . LEU A 1 91 ? -9.389 -7.588 -4.228 1.00 96.25 91 LEU A CA 1
ATOM 704 C C . LEU A 1 91 ? -9.261 -7.422 -5.745 1.00 96.25 91 LEU A C 1
ATOM 706 O O . LEU A 1 91 ? -10.278 -7.407 -6.435 1.00 96.25 91 LEU A O 1
ATOM 710 N N . MET A 1 92 ? -8.035 -7.341 -6.266 1.00 94.12 92 MET A N 1
ATOM 711 C CA . MET A 1 92 ? -7.786 -7.269 -7.705 1.00 94.12 92 MET A CA 1
ATOM 712 C C . MET A 1 92 ? -8.251 -8.523 -8.439 1.00 94.12 92 MET A C 1
ATOM 714 O O . MET A 1 92 ? -8.923 -8.390 -9.454 1.00 94.12 92 MET A O 1
ATOM 718 N N . GLY A 1 93 ? -8.005 -9.718 -7.893 1.00 89.94 93 GLY A N 1
ATOM 719 C CA . GLY A 1 93 ? -8.503 -10.971 -8.475 1.00 89.94 93 GLY A CA 1
ATOM 720 C C . GLY A 1 93 ? -10.033 -11.100 -8.491 1.00 89.94 93 GLY A C 1
ATOM 721 O O . GLY A 1 93 ? -10.574 -11.909 -9.239 1.00 89.94 93 GLY A O 1
ATOM 722 N N . ARG A 1 94 ? -10.746 -10.305 -7.680 1.00 89.38 94 ARG A N 1
ATOM 723 C CA . ARG A 1 94 ? -12.220 -10.268 -7.628 1.00 89.38 94 ARG A CA 1
ATOM 724 C C . ARG A 1 94 ? -12.833 -9.161 -8.479 1.00 89.38 94 ARG A C 1
ATOM 726 O O . ARG A 1 94 ? -14.042 -9.189 -8.715 1.00 89.38 94 ARG A O 1
ATOM 733 N N . MET A 1 95 ? -12.048 -8.171 -8.902 1.00 84.94 95 MET A N 1
ATOM 734 C CA . MET A 1 95 ? -12.551 -7.138 -9.797 1.00 84.94 95 MET A CA 1
ATOM 735 C C . MET A 1 95 ? -12.787 -7.762 -11.166 1.00 84.94 95 MET A C 1
ATOM 737 O O . MET A 1 95 ? -11.871 -8.267 -11.810 1.00 84.94 95 MET A O 1
ATOM 741 N N . ARG A 1 96 ? -14.046 -7.736 -11.610 1.00 65.62 96 ARG A N 1
ATOM 742 C CA . ARG A 1 96 ? -14.367 -8.013 -13.009 1.00 65.62 96 ARG A CA 1
ATOM 743 C C . ARG A 1 96 ? -13.621 -6.979 -13.850 1.00 65.62 96 ARG A C 1
ATOM 745 O O . ARG A 1 96 ? -13.556 -5.813 -13.448 1.00 65.62 96 ARG A O 1
ATOM 752 N N . SER A 1 97 ? -13.065 -7.402 -14.988 1.00 58.47 97 SER A N 1
ATOM 753 C CA . SER A 1 97 ? -12.502 -6.478 -15.976 1.00 58.47 97 SER A CA 1
ATOM 754 C C . SER A 1 97 ? -13.467 -5.305 -16.172 1.00 58.47 97 SER A C 1
ATOM 756 O O . SER A 1 97 ? -14.683 -5.521 -16.067 1.00 58.47 97 SER A O 1
ATOM 758 N N . PRO A 1 98 ? -12.970 -4.077 -16.422 1.00 53.78 98 PRO A N 1
ATOM 759 C CA . PRO A 1 98 ? -13.871 -2.967 -16.693 1.00 53.78 98 PRO A CA 1
ATOM 760 C C . PRO A 1 98 ? -14.854 -3.429 -17.767 1.00 53.78 98 PRO A C 1
ATOM 762 O O . PRO A 1 98 ? -14.435 -4.111 -18.706 1.00 53.78 98 PRO A O 1
ATOM 765 N N . ILE A 1 99 ? -16.142 -3.107 -17.613 1.00 46.25 99 ILE A N 1
ATOM 766 C CA . ILE A 1 99 ? -17.077 -3.221 -18.730 1.00 46.25 99 ILE A CA 1
ATOM 767 C C . ILE A 1 99 ? -16.463 -2.354 -19.824 1.00 46.25 99 ILE A C 1
ATOM 769 O O . ILE A 1 99 ? -16.510 -1.127 -19.760 1.00 46.25 99 ILE A O 1
ATOM 773 N N . VAL A 1 100 ? -15.791 -2.992 -20.779 1.00 50.75 100 VAL A N 1
ATOM 774 C CA . VAL A 1 100 ? -15.459 -2.353 -22.036 1.00 50.75 100 VAL A CA 1
ATOM 775 C C . VAL A 1 100 ? -16.826 -2.145 -22.656 1.00 50.75 100 VAL A C 1
ATOM 777 O O . VAL A 1 100 ? -17.506 -3.118 -22.981 1.00 50.75 100 VAL A O 1
ATOM 780 N N . PHE A 1 101 ? -17.275 -0.893 -22.735 1.00 47.12 101 PHE A N 1
ATOM 781 C CA . PHE A 1 101 ? -18.344 -0.563 -23.661 1.00 47.12 101 PHE A CA 1
ATOM 782 C C . PHE A 1 101 ? -17.796 -0.948 -25.030 1.00 47.12 101 PHE A C 1
ATOM 784 O O . PHE A 1 101 ? -16.962 -0.239 -25.592 1.00 47.12 101 PHE A O 1
ATOM 791 N N . ALA A 1 102 ? -18.173 -2.134 -25.511 1.00 45.00 102 ALA A N 1
ATOM 792 C CA . ALA A 1 102 ? -17.972 -2.470 -26.902 1.00 45.00 102 ALA A CA 1
ATOM 793 C C . ALA A 1 102 ? -18.619 -1.322 -27.686 1.00 45.00 102 ALA A C 1
ATOM 795 O O . ALA A 1 102 ? -19.761 -0.966 -27.362 1.00 45.00 102 ALA A O 1
ATOM 796 N N . PRO A 1 103 ? -17.913 -0.686 -28.637 1.00 48.56 103 PRO A N 1
ATOM 797 C CA . PRO A 1 103 ? -18.578 0.253 -29.520 1.00 48.56 103 PRO A CA 1
ATOM 798 C C . PRO A 1 103 ? -19.792 -0.477 -30.098 1.00 48.56 103 PRO A C 1
ATOM 800 O O . PRO A 1 103 ? -19.674 -1.602 -30.587 1.00 48.56 103 PRO A O 1
ATOM 803 N N . MET A 1 104 ? -20.978 0.107 -29.928 1.00 41.72 104 MET A N 1
ATOM 804 C CA . MET A 1 104 ? -22.199 -0.422 -30.523 1.00 41.72 104 MET A CA 1
ATOM 805 C C . MET A 1 104 ? -22.043 -0.338 -32.043 1.00 41.72 104 MET A C 1
ATOM 807 O O . MET A 1 104 ? -22.325 0.693 -32.641 1.00 41.72 104 MET A O 1
ATOM 811 N N . GLY A 1 105 ? -21.528 -1.402 -32.655 1.00 54.12 105 GLY A N 1
ATOM 812 C CA . GLY A 1 105 ? -21.372 -1.499 -34.099 1.00 54.12 105 GLY A CA 1
ATOM 813 C C . GLY A 1 105 ? -20.315 -2.518 -34.505 1.00 54.12 105 GLY A C 1
ATOM 814 O O . GLY A 1 105 ? -19.126 -2.272 -34.334 1.00 54.12 105 GLY A O 1
ATOM 815 N N . GLY A 1 106 ? -20.758 -3.632 -35.093 1.00 40.97 106 GLY A N 1
ATOM 816 C CA . GLY A 1 106 ? -19.902 -4.518 -35.887 1.00 40.97 106 GLY A CA 1
ATOM 817 C C . GLY A 1 106 ? -19.601 -5.876 -35.256 1.00 40.97 106 GLY A C 1
ATOM 818 O O . GLY A 1 106 ? -18.536 -6.092 -34.698 1.00 40.97 106 GLY A O 1
ATOM 819 N N . GLU A 1 107 ? -20.578 -6.775 -35.351 1.00 47.53 107 GLU A N 1
ATOM 820 C CA . GLU A 1 107 ? -20.436 -8.193 -35.716 1.00 47.53 107 GLU A CA 1
ATOM 821 C C . GLU A 1 107 ? -19.119 -8.918 -35.358 1.00 47.53 107 GLU A C 1
ATOM 823 O O . GLU A 1 107 ? -18.102 -8.797 -36.036 1.00 47.53 107 GLU A O 1
ATOM 828 N N . GLY A 1 108 ? -19.191 -9.814 -34.365 1.00 39.41 108 GLY A N 1
ATOM 829 C CA . GLY A 1 108 ? -18.265 -10.944 -34.259 1.00 39.41 108 GLY A CA 1
ATOM 830 C C . GLY A 1 108 ? -17.709 -11.180 -32.861 1.00 39.41 108 GLY A C 1
ATOM 831 O O . GLY A 1 108 ? -16.620 -10.724 -32.525 1.00 39.41 108 GLY A O 1
ATOM 832 N N . TRP A 1 109 ? -18.405 -11.995 -32.065 1.00 47.78 109 TRP A N 1
ATOM 833 C CA . TRP A 1 109 ? -17.859 -12.606 -30.850 1.00 47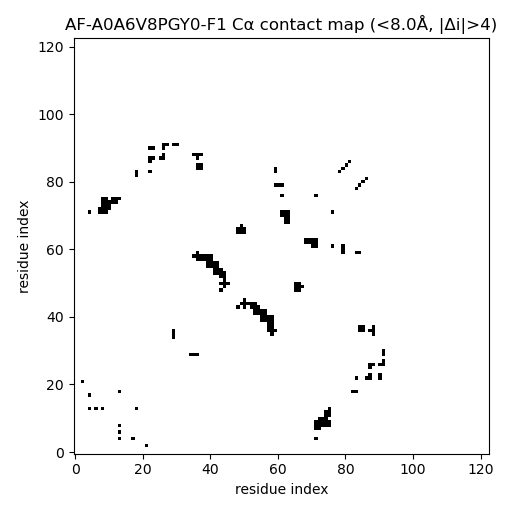.78 109 TRP A CA 1
ATOM 834 C C . TRP A 1 109 ? -16.736 -13.596 -31.200 1.00 47.78 109 TRP A C 1
ATOM 836 O O . TRP A 1 109 ? -16.922 -14.812 -31.171 1.00 47.78 109 TRP A O 1
ATOM 846 N N . ARG A 1 110 ? -15.542 -13.099 -31.527 1.00 42.19 110 ARG A N 1
ATOM 847 C CA . ARG A 1 110 ? -14.316 -13.899 -31.461 1.00 42.19 110 ARG A CA 1
ATOM 848 C C . ARG A 1 110 ? -13.639 -13.584 -30.139 1.00 42.19 110 ARG A C 1
ATOM 850 O O . ARG A 1 110 ? -13.344 -12.431 -29.847 1.00 42.19 110 ARG A O 1
ATOM 857 N N . ARG A 1 111 ? -13.469 -14.631 -29.323 1.00 42.94 111 ARG A N 1
ATOM 858 C CA . ARG A 1 111 ? -12.770 -14.625 -28.031 1.00 42.94 111 ARG A CA 1
ATOM 859 C C . ARG A 1 111 ? -11.586 -13.660 -28.088 1.00 42.94 111 ARG A C 1
ATOM 861 O O . ARG A 1 111 ? -10.651 -13.897 -28.848 1.00 42.94 111 ARG A O 1
ATOM 868 N N . ALA A 1 112 ? -11.655 -12.589 -27.303 1.00 42.72 112 ALA A N 1
ATOM 869 C CA . ALA A 1 112 ? -10.581 -11.622 -27.179 1.00 42.72 112 ALA A CA 1
ATOM 870 C C . ALA A 1 112 ? -9.350 -12.315 -26.575 1.00 42.72 112 ALA A C 1
ATOM 872 O O . ALA A 1 112 ? -9.217 -12.440 -25.360 1.00 42.72 112 ALA A O 1
ATOM 873 N N . GLY A 1 113 ? -8.456 -12.795 -27.439 1.00 40.00 113 GLY A N 1
ATOM 874 C CA . GLY A 1 113 ? -7.038 -12.826 -27.123 1.00 40.00 113 GLY A CA 1
ATOM 875 C C . GLY A 1 113 ? -6.604 -11.375 -26.974 1.00 40.00 113 GLY A C 1
ATOM 876 O O . GLY A 1 113 ? -6.743 -10.597 -27.914 1.00 40.00 113 GLY A O 1
ATOM 877 N N . TYR A 1 114 ? -6.183 -10.987 -25.774 1.00 43.88 114 TYR A N 1
ATOM 878 C CA . TYR A 1 114 ? -5.768 -9.620 -25.478 1.00 43.88 11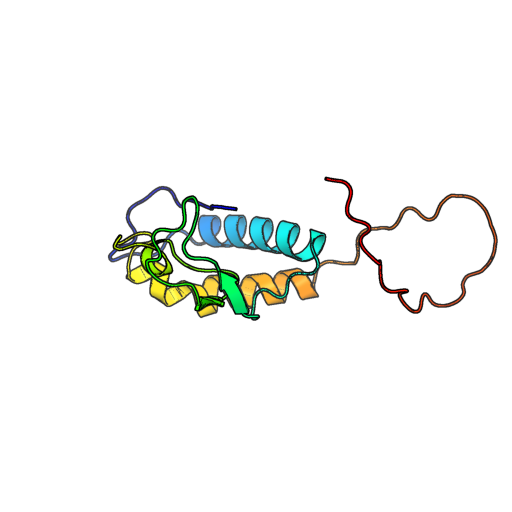4 TYR A CA 1
ATOM 879 C C . TYR A 1 114 ? -4.585 -9.224 -26.381 1.00 43.88 114 TYR A C 1
ATOM 881 O O . TYR A 1 114 ? -3.516 -9.825 -26.242 1.00 43.88 114 TYR A O 1
ATOM 889 N N . PRO A 1 115 ? -4.710 -8.228 -27.280 1.00 39.84 115 PRO A N 1
ATOM 890 C CA . PRO A 1 115 ? -3.538 -7.639 -27.896 1.00 39.84 115 PRO A CA 1
ATOM 891 C C . PRO A 1 115 ? -2.857 -6.734 -26.869 1.00 39.84 115 PRO A C 1
ATOM 893 O O . PRO A 1 115 ? -3.505 -5.980 -26.139 1.00 39.84 115 PRO A O 1
ATOM 896 N N . ALA A 1 116 ? -1.532 -6.836 -26.806 1.00 41.22 116 ALA A N 1
ATOM 897 C CA . ALA A 1 116 ? -0.688 -5.949 -26.028 1.00 41.22 116 ALA A CA 1
ATOM 898 C C . ALA A 1 116 ? -0.994 -4.489 -26.394 1.00 41.22 116 ALA A C 1
ATOM 900 O O . ALA A 1 116 ? -0.822 -4.081 -27.542 1.00 41.22 116 ALA A O 1
ATOM 901 N N . TYR A 1 117 ? -1.431 -3.692 -25.420 1.00 38.38 117 TYR A N 1
ATOM 902 C CA . TYR A 1 117 ? -1.501 -2.247 -25.597 1.00 38.38 117 TYR A CA 1
ATOM 903 C C . TYR A 1 117 ? -0.065 -1.706 -25.564 1.00 38.38 117 TYR A C 1
ATOM 905 O O . TYR A 1 117 ? 0.515 -1.503 -24.497 1.00 38.38 117 TYR A O 1
ATOM 913 N N . GLN A 1 118 ? 0.523 -1.516 -26.747 1.00 34.56 118 GLN A N 1
ATOM 914 C CA . GLN A 1 118 ? 1.683 -0.652 -26.945 1.00 34.56 118 GLN A CA 1
ATOM 915 C C . GLN A 1 118 ? 1.278 0.761 -26.514 1.00 34.56 118 GLN A C 1
ATOM 917 O O . GLN A 1 118 ? 0.519 1.446 -27.197 1.00 34.56 118 GLN A O 1
ATOM 922 N N . SER A 1 119 ? 1.748 1.199 -25.348 1.00 39.69 119 SER A N 1
ATOM 923 C CA . SER A 1 119 ? 1.616 2.589 -24.929 1.00 39.69 119 SER A CA 1
ATOM 924 C C . SER A 1 119 ? 2.571 3.447 -25.756 1.00 39.69 119 SER A C 1
ATOM 926 O O . SER A 1 119 ? 3.772 3.483 -25.484 1.00 39.69 119 SER A O 1
ATOM 928 N N . GLY A 1 120 ? 2.031 4.128 -26.766 1.00 29.58 120 GLY A N 1
ATOM 929 C CA . GLY A 1 120 ? 2.674 5.277 -27.388 1.00 29.58 120 GLY A CA 1
ATOM 930 C C . GLY A 1 120 ? 2.782 6.416 -26.375 1.00 29.58 120 GLY A C 1
ATOM 931 O O . GLY A 1 120 ? 1.787 6.849 -25.798 1.00 29.58 120 GLY A O 1
ATOM 932 N N . ILE A 1 121 ? 4.017 6.844 -26.140 1.00 34.84 121 ILE A N 1
ATOM 933 C CA . ILE A 1 121 ? 4.403 8.046 -25.403 1.00 34.84 121 ILE A CA 1
ATOM 934 C C . ILE A 1 121 ? 4.025 9.262 -26.252 1.00 34.84 121 ILE A C 1
ATOM 936 O O . ILE A 1 121 ? 4.386 9.316 -27.426 1.00 34.84 121 ILE A O 1
ATOM 940 N N . ILE A 1 122 ? 3.374 10.253 -25.648 1.00 34.41 122 ILE A N 1
ATOM 941 C CA . ILE A 1 122 ? 3.457 11.646 -26.095 1.00 34.41 122 ILE A CA 1
ATOM 942 C C . ILE A 1 122 ? 3.732 12.468 -24.830 1.00 34.41 122 ILE A C 1
ATOM 944 O O . ILE A 1 122 ? 3.070 12.257 -23.813 1.00 34.41 122 ILE A O 1
ATOM 948 N N . TRP A 1 123 ? 4.803 13.258 -24.911 1.00 51.72 123 TRP A N 1
ATOM 949 C CA . TRP A 1 123 ? 5.546 13.923 -23.837 1.00 51.72 123 TRP A CA 1
ATOM 950 C C . TRP A 1 123 ? 4.727 14.876 -22.968 1.00 51.72 123 TRP A C 1
ATOM 952 O O . TRP A 1 123 ? 3.874 15.598 -23.529 1.00 51.72 123 TRP A O 1
#

InterPro domains:
  IPR036505 N-acetylmuramoyl-L-alanine amidase/PGRP domain superfamily [G3DSA:3.40.80.10] (1-89)
  IPR036505 N-acetylmuramoyl-L-alanine amidase/PGRP domain superfamily [SSF55846] (1-83)